Protein AF-A0A1V6CQ15-F1 (afdb_monomer)

pLDDT: mean 80.34, std 15.6, range [32.44, 96.44]

Radius of gyration: 21.52 Å; Cα contacts (8 Å, |Δi|>4): 56; chains: 1; bounding box: 37×54×47 Å

Secondary structure (DSSP, 8-state):
-HHHHHHHHHHHHHTS-TT----SSHHHHHHHHHHHHHHHHHHHHHHHHSTT--HHHHHHHHHHHHHHHHHHHHHHHHHHHHHHHHHHHHT--HHHHHHHHHHH-HHHHHHH-GGGTTT-S--

Solvent-accessible surface area (backbone atoms only — not comparable to full-atom values): 7143 Å² total; per-residue (Å²): 115,70,67,61,54,53,51,49,55,50,47,36,41,72,75,58,44,49,87,66,76,81,61,89,46,68,69,55,46,52,49,52,49,51,49,35,54,51,53,49,52,50,45,55,53,49,41,71,73,43,77,93,60,48,68,67,55,55,47,49,56,52,46,54,54,50,51,53,51,54,52,51,54,50,54,50,51,54,52,54,51,52,46,42,54,51,16,61,76,69,75,44,61,44,67,61,51,49,52,46,46,55,73,70,30,72,70,47,42,69,76,60,49,62,81,69,65,74,76,71,77,82,130

Mean predicted aligned error: 11.74 Å

Foldseek 3Di:
DVVVVVVLVVCLCPQVVQPVDPDPDPVVNVVSNVVSVVLLVVLVVVCVVDDPDDSNRSSVVVVVVVVVVVVVVVVVVVVLVVLVVVCVVVVHDSVVSVCCQCPVDPPSVVVPVCVVVVPPPDD

Sequence (123 aa):
MRWSIEVFFKEAKSLLGLGKSQARDFASQIASISITVLQYNVLGTVKRFKSYETIGGLFHEATDGAVQLSVTDRIWGILQELVMIIAEAFQIDDERVMDTLINRSETFKHFINLDKLELKQAA

Structure (mmCIF, N/CA/C/O backbone):
data_AF-A0A1V6CQ15-F1
#
_entry.id   AF-A0A1V6CQ15-F1
#
loop_
_atom_site.group_PDB
_atom_site.id
_atom_site.type_symbol
_atom_site.label_atom_id
_atom_site.label_alt_id
_atom_site.label_comp_id
_atom_site.label_asym_id
_atom_site.label_entity_id
_atom_site.label_seq_id
_atom_site.pdbx_PDB_ins_code
_atom_site.Cartn_x
_atom_site.Cartn_y
_atom_site.Cartn_z
_atom_site.occupancy
_atom_site.B_iso_or_equiv
_atom_site.auth_seq_id
_atom_site.auth_comp_id
_atom_site.auth_asym_id
_atom_site.auth_atom_id
_atom_site.pdbx_PDB_model_num
ATOM 1 N N . MET A 1 1 ? -1.326 21.138 -20.176 1.00 72.31 1 MET A N 1
ATOM 2 C CA . MET A 1 1 ? -0.952 19.706 -20.267 1.00 72.31 1 MET A CA 1
ATOM 3 C C . MET A 1 1 ? 0.391 19.387 -19.596 1.00 72.31 1 MET A C 1
ATOM 5 O O . MET A 1 1 ? 0.421 18.459 -18.805 1.00 72.31 1 MET A O 1
ATOM 9 N N . ARG A 1 2 ? 1.479 20.152 -19.821 1.00 94.00 2 ARG A N 1
ATOM 10 C CA . ARG A 1 2 ? 2.811 19.913 -19.205 1.00 94.00 2 ARG A CA 1
ATOM 11 C C . ARG A 1 2 ? 2.793 19.799 -17.671 1.00 94.00 2 ARG A C 1
ATOM 13 O O . ARG A 1 2 ? 3.302 18.833 -17.121 1.00 94.00 2 ARG A O 1
ATOM 20 N N . TRP A 1 3 ? 2.154 20.760 -17.003 1.00 95.56 3 TRP A N 1
ATOM 21 C CA . TRP A 1 3 ? 2.085 20.818 -15.539 1.00 95.56 3 TRP A CA 1
ATOM 22 C C . TRP A 1 3 ? 1.425 19.580 -14.921 1.00 95.56 3 TRP A C 1
ATOM 24 O O . TRP A 1 3 ? 1.918 19.035 -13.943 1.00 95.56 3 TRP A O 1
ATOM 34 N N . SER A 1 4 ? 0.346 19.082 -15.528 1.00 89.69 4 SER A N 1
ATOM 35 C CA . SER A 1 4 ? -0.358 17.887 -15.051 1.00 89.69 4 SER A CA 1
ATOM 36 C C . SER A 1 4 ? 0.535 16.643 -15.072 1.00 89.69 4 SER A C 1
ATOM 38 O O . SER A 1 4 ? 0.478 15.838 -14.149 1.00 89.69 4 SER A O 1
ATOM 40 N N . ILE A 1 5 ? 1.393 16.513 -16.089 1.00 92.88 5 ILE A N 1
ATOM 41 C CA . ILE A 1 5 ? 2.356 15.409 -16.198 1.00 92.88 5 ILE A CA 1
ATOM 42 C C . ILE A 1 5 ? 3.439 15.529 -15.116 1.00 92.88 5 ILE A C 1
ATOM 44 O O . ILE A 1 5 ? 3.805 14.532 -14.498 1.00 92.88 5 ILE A O 1
ATOM 48 N N . GLU A 1 6 ? 3.930 16.740 -14.839 1.00 95.88 6 GLU A N 1
ATOM 49 C CA . GLU A 1 6 ? 4.896 16.969 -13.754 1.00 95.88 6 GLU A CA 1
ATOM 50 C C . GLU A 1 6 ? 4.306 16.655 -12.378 1.00 95.88 6 GLU A C 1
ATOM 52 O O . GLU A 1 6 ? 4.965 16.007 -11.565 1.00 95.88 6 GLU A O 1
ATOM 57 N N . VAL A 1 7 ? 3.059 17.070 -12.130 1.00 93.00 7 VAL A N 1
ATOM 58 C CA . VAL A 1 7 ? 2.335 16.757 -10.891 1.00 93.00 7 VAL A CA 1
ATOM 59 C C . VAL A 1 7 ? 2.180 15.246 -10.738 1.00 93.00 7 VAL A C 1
ATOM 61 O O . VAL A 1 7 ? 2.555 14.715 -9.695 1.00 93.00 7 VAL A O 1
ATOM 64 N N . PHE A 1 8 ? 1.745 14.549 -11.793 1.00 93.75 8 PHE A N 1
ATOM 65 C CA . PHE A 1 8 ? 1.664 13.088 -11.806 1.00 93.75 8 PHE A CA 1
ATOM 66 C C . PHE A 1 8 ? 3.002 12.441 -11.430 1.00 93.75 8 PHE A C 1
ATOM 68 O O . PHE A 1 8 ? 3.058 11.647 -10.495 1.00 93.75 8 PHE A O 1
ATOM 75 N N . PHE A 1 9 ? 4.102 12.795 -12.106 1.00 95.44 9 PHE A N 1
ATOM 76 C CA . PHE A 1 9 ? 5.401 12.179 -11.822 1.00 95.44 9 PHE A CA 1
ATOM 77 C C . PHE A 1 9 ? 5.925 12.516 -10.424 1.00 95.44 9 PHE A C 1
ATOM 79 O O . PHE A 1 9 ? 6.575 11.672 -9.803 1.00 95.44 9 PHE A O 1
ATOM 86 N N . LYS A 1 10 ? 5.653 13.721 -9.914 1.00 95.56 10 LYS A N 1
ATOM 87 C CA . LYS A 1 10 ? 6.007 14.108 -8.544 1.00 95.56 10 LYS A CA 1
ATOM 88 C C . LYS A 1 10 ? 5.263 13.240 -7.527 1.00 95.56 10 LYS A C 1
ATOM 90 O O . LYS A 1 10 ? 5.889 12.666 -6.639 1.00 95.56 10 LYS A O 1
ATOM 95 N N . GLU A 1 11 ? 3.949 13.119 -7.676 1.00 94.88 11 GLU A N 1
ATOM 96 C CA . GLU A 1 11 ? 3.093 12.349 -6.771 1.00 94.88 11 GLU A CA 1
ATOM 97 C C . GLU A 1 11 ? 3.376 10.845 -6.866 1.00 94.88 11 GLU A C 1
ATOM 99 O O . GLU A 1 11 ? 3.560 10.193 -5.841 1.00 94.88 11 GLU A O 1
ATOM 104 N N . ALA A 1 12 ? 3.521 10.296 -8.074 1.00 94.62 12 ALA A N 1
ATOM 105 C CA . ALA A 1 12 ? 3.807 8.880 -8.287 1.00 94.62 12 ALA A CA 1
ATOM 106 C C . ALA A 1 12 ? 5.159 8.449 -7.689 1.00 94.62 12 ALA A C 1
ATOM 108 O O . ALA A 1 12 ? 5.260 7.373 -7.103 1.00 94.62 12 ALA A O 1
ATOM 109 N N . LYS A 1 13 ? 6.205 9.283 -7.782 1.00 95.38 13 LYS A N 1
ATOM 110 C CA . LYS A 1 13 ? 7.513 8.992 -7.160 1.00 95.38 13 LYS A CA 1
ATOM 111 C C . LYS A 1 13 ? 7.482 9.140 -5.639 1.00 95.38 13 LYS A C 1
ATOM 113 O O . LYS A 1 13 ? 8.075 8.325 -4.929 1.00 95.38 13 LYS A O 1
ATOM 118 N N . SER A 1 14 ? 6.822 10.190 -5.145 1.00 93.50 14 SER A N 1
ATOM 119 C CA . SER A 1 14 ? 6.799 10.520 -3.718 1.00 93.50 14 SER A CA 1
ATOM 120 C C . SER A 1 14 ? 5.906 9.576 -2.915 1.00 93.50 14 SER A C 1
ATOM 122 O O . SER A 1 14 ? 6.334 9.096 -1.870 1.00 93.50 14 SER A O 1
ATOM 124 N N . LEU A 1 15 ? 4.690 9.314 -3.400 1.00 93.25 15 LEU A N 1
ATOM 125 C CA . LEU A 1 15 ? 3.649 8.565 -2.689 1.00 93.25 15 LEU A CA 1
ATOM 126 C C . LEU A 1 15 ? 3.648 7.082 -3.084 1.00 93.25 15 LEU A C 1
ATOM 128 O O . LEU A 1 15 ? 3.723 6.213 -2.226 1.00 93.25 15 LEU A O 1
ATOM 132 N N . LEU A 1 16 ? 3.631 6.791 -4.388 1.00 92.31 16 LEU A N 1
ATOM 133 C CA . LEU A 1 16 ? 3.404 5.438 -4.923 1.00 92.31 16 LEU A CA 1
ATOM 134 C C . LEU A 1 16 ? 4.693 4.671 -5.268 1.00 92.31 16 LEU A C 1
ATOM 136 O O . LEU A 1 16 ? 4.644 3.579 -5.831 1.00 92.31 16 LEU A O 1
ATOM 140 N N . GLY A 1 17 ? 5.860 5.243 -4.963 1.00 91.62 17 GLY A N 1
ATOM 141 C CA . GLY A 1 17 ? 7.151 4.573 -5.120 1.00 91.62 17 GLY A CA 1
ATOM 142 C C . GLY A 1 17 ? 7.590 4.306 -6.564 1.00 91.62 17 GLY A C 1
ATOM 143 O O . GLY A 1 17 ? 8.400 3.405 -6.786 1.00 91.62 17 GLY A O 1
ATOM 144 N N . LEU A 1 18 ? 7.115 5.089 -7.542 1.00 95.19 18 LEU A N 1
ATOM 145 C CA . LEU A 1 18 ? 7.528 4.950 -8.942 1.00 95.19 18 LEU A CA 1
ATOM 146 C C . LEU A 1 18 ? 9.060 4.986 -9.077 1.00 95.19 18 LEU A C 1
ATOM 148 O O . LEU A 1 18 ? 9.705 5.961 -8.686 1.00 95.19 18 LEU A O 1
ATOM 152 N N . GLY A 1 19 ? 9.633 3.934 -9.667 1.00 91.88 19 GLY A N 1
ATOM 153 C CA . GLY A 1 19 ? 11.078 3.814 -9.889 1.00 91.88 19 GLY A CA 1
ATOM 154 C C . GLY A 1 19 ? 11.894 3.417 -8.654 1.00 91.88 19 GLY A C 1
ATOM 155 O O . GLY A 1 19 ? 13.118 3.442 -8.720 1.00 91.88 19 GLY A O 1
ATOM 156 N N . LYS A 1 20 ? 11.253 3.046 -7.535 1.00 92.50 20 LYS A N 1
ATOM 157 C CA . LYS A 1 20 ? 11.951 2.528 -6.343 1.00 92.50 20 LYS A CA 1
ATOM 158 C C . LYS A 1 20 ? 12.199 1.016 -6.384 1.00 92.50 20 LYS A C 1
ATOM 160 O O . LYS A 1 20 ? 12.988 0.522 -5.580 1.00 92.50 20 LYS A O 1
ATOM 165 N N . SER A 1 21 ? 11.557 0.287 -7.301 1.00 91.31 21 SER A N 1
ATOM 166 C CA . SER A 1 21 ? 11.756 -1.159 -7.456 1.00 91.31 21 SER A CA 1
ATOM 167 C C . SER A 1 21 ? 13.219 -1.488 -7.760 1.00 91.31 21 SER A C 1
ATOM 169 O O . SER A 1 21 ? 13.808 -0.927 -8.680 1.00 91.31 21 SER A O 1
ATOM 171 N N . GLN A 1 22 ? 13.789 -2.412 -6.984 1.00 92.62 22 GLN A N 1
ATOM 172 C CA . GLN A 1 22 ? 15.150 -2.936 -7.163 1.00 92.62 22 GLN A CA 1
ATOM 173 C C . GLN A 1 22 ? 15.149 -4.296 -7.879 1.00 92.62 22 GLN A C 1
ATOM 175 O O . GLN A 1 22 ? 16.114 -5.057 -7.797 1.00 92.62 22 GLN A O 1
ATOM 180 N N . ALA A 1 23 ? 14.045 -4.638 -8.550 1.00 91.31 23 ALA A N 1
ATOM 181 C CA . ALA A 1 23 ? 13.936 -5.894 -9.271 1.00 91.31 23 ALA A CA 1
ATOM 182 C C . ALA A 1 23 ? 14.939 -5.952 -10.431 1.00 91.31 23 ALA A C 1
ATOM 184 O O . ALA A 1 23 ? 15.085 -5.007 -11.210 1.00 91.31 23 ALA A O 1
ATOM 185 N N . ARG A 1 24 ? 15.618 -7.094 -10.558 1.00 90.94 24 ARG A N 1
ATOM 186 C CA . ARG A 1 24 ? 16.623 -7.333 -11.606 1.00 90.94 24 ARG A CA 1
ATOM 187 C C . ARG A 1 24 ? 15.992 -7.785 -12.924 1.00 90.94 24 ARG A C 1
ATOM 189 O O . ARG A 1 24 ? 16.609 -7.626 -13.972 1.00 90.94 24 ARG A O 1
ATOM 196 N N . ASP A 1 25 ? 14.758 -8.283 -12.867 1.00 95.06 25 ASP A N 1
ATOM 197 C CA . ASP A 1 25 ? 14.012 -8.755 -14.028 1.00 95.06 25 ASP A CA 1
ATOM 198 C C . ASP A 1 25 ? 13.204 -7.633 -14.672 1.00 95.06 25 ASP A C 1
ATOM 200 O O . ASP A 1 25 ? 12.447 -6.915 -14.011 1.00 95.06 25 ASP A O 1
ATOM 204 N N . PHE A 1 26 ? 13.301 -7.533 -15.995 1.00 93.75 26 PHE A N 1
ATOM 205 C CA . PHE A 1 26 ? 12.605 -6.503 -16.761 1.00 93.75 26 PHE A CA 1
ATOM 206 C C . PHE A 1 26 ? 11.079 -6.600 -16.626 1.00 93.75 26 PHE A C 1
ATOM 208 O O . PHE A 1 26 ? 10.406 -5.588 -16.442 1.00 93.75 26 PHE A O 1
ATOM 215 N N . ALA A 1 27 ? 10.531 -7.819 -16.626 1.00 95.75 27 ALA A N 1
ATOM 216 C CA . ALA A 1 27 ? 9.098 -8.043 -16.436 1.00 95.75 27 ALA A CA 1
ATOM 217 C C . ALA A 1 27 ? 8.605 -7.524 -15.073 1.00 95.75 27 ALA A C 1
ATOM 219 O O . ALA A 1 27 ? 7.539 -6.918 -14.990 1.00 95.75 27 ALA A O 1
ATOM 220 N N . SER A 1 28 ? 9.406 -7.698 -14.019 1.00 92.88 28 SER A N 1
ATOM 221 C CA . SER A 1 28 ? 9.082 -7.208 -12.676 1.00 92.88 28 SER A CA 1
ATOM 222 C C . SER A 1 28 ? 9.151 -5.678 -12.594 1.00 92.88 28 SER A C 1
ATOM 224 O O . SER A 1 28 ? 8.300 -5.046 -11.966 1.00 92.88 28 SER A O 1
ATOM 226 N N . GLN A 1 29 ? 10.096 -5.048 -13.302 1.00 94.19 29 GLN A N 1
ATOM 227 C CA . GLN A 1 29 ? 10.138 -3.587 -13.413 1.00 94.19 29 GLN A CA 1
ATOM 228 C C . GLN A 1 29 ? 8.927 -3.028 -14.172 1.00 94.19 29 GLN A C 1
ATOM 230 O O . GLN A 1 29 ? 8.326 -2.056 -13.712 1.00 94.19 29 GLN A O 1
ATOM 235 N N . ILE A 1 30 ? 8.528 -3.658 -15.285 1.00 95.25 30 ILE A N 1
ATOM 236 C CA . ILE A 1 30 ? 7.305 -3.283 -16.012 1.00 95.25 30 ILE A CA 1
ATOM 237 C C . ILE A 1 30 ? 6.095 -3.414 -15.092 1.00 95.25 30 ILE A C 1
ATOM 239 O O . ILE A 1 30 ? 5.337 -2.457 -14.957 1.00 95.25 30 ILE A O 1
ATOM 243 N N . ALA A 1 31 ? 5.942 -4.556 -14.420 1.00 95.19 31 ALA A N 1
ATOM 244 C CA . ALA A 1 31 ? 4.830 -4.791 -13.508 1.00 95.19 31 ALA A CA 1
ATOM 245 C C . ALA A 1 31 ? 4.780 -3.733 -12.397 1.00 95.19 31 ALA A C 1
ATOM 247 O O . ALA A 1 3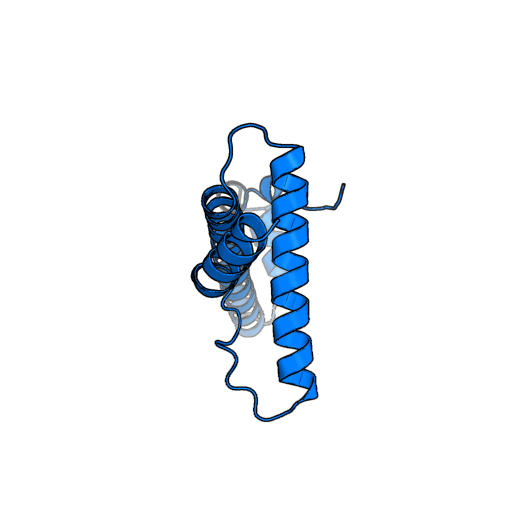1 ? 3.722 -3.164 -12.142 1.00 95.19 31 ALA A O 1
ATOM 248 N N . SER A 1 32 ? 5.924 -3.406 -11.788 1.00 95.00 32 SER A N 1
ATOM 249 C CA . SER A 1 32 ? 6.010 -2.366 -10.759 1.00 95.00 32 SER A CA 1
ATOM 250 C C . SER A 1 32 ? 5.547 -1.002 -11.275 1.00 95.00 32 SER A C 1
ATOM 252 O O . SER A 1 32 ? 4.739 -0.351 -10.615 1.00 95.00 32 SER A O 1
ATOM 254 N N . ILE A 1 33 ? 6.002 -0.582 -12.459 1.00 95.75 33 ILE A N 1
ATOM 255 C CA . ILE A 1 33 ? 5.576 0.685 -13.066 1.00 95.75 33 ILE A CA 1
ATOM 256 C C . ILE A 1 33 ? 4.074 0.649 -13.373 1.00 95.75 33 ILE A C 1
ATOM 258 O O . ILE A 1 33 ? 3.358 1.585 -13.018 1.00 95.75 33 ILE A O 1
ATOM 262 N N . SER A 1 34 ? 3.582 -0.427 -13.990 1.00 96.44 34 SER A N 1
ATOM 263 C CA . SER A 1 34 ? 2.164 -0.599 -14.320 1.00 96.44 34 SER A CA 1
ATOM 264 C C . SER A 1 34 ? 1.274 -0.527 -13.080 1.00 96.44 34 SER A C 1
ATOM 266 O O . SER A 1 34 ? 0.262 0.170 -13.107 1.00 96.44 34 SER A O 1
ATOM 268 N N . ILE A 1 35 ? 1.668 -1.177 -11.981 1.00 95.38 35 ILE A N 1
ATOM 269 C CA . ILE A 1 35 ? 0.945 -1.127 -10.705 1.00 95.38 35 ILE A CA 1
ATOM 270 C C . ILE A 1 35 ? 0.887 0.306 -10.177 1.00 95.38 35 ILE A C 1
ATOM 272 O O . ILE A 1 35 ? -0.196 0.778 -9.838 1.00 95.38 35 ILE A O 1
ATOM 276 N N . THR A 1 36 ? 2.009 1.032 -10.165 1.00 95.12 36 THR A N 1
ATOM 277 C CA . THR A 1 36 ? 2.024 2.430 -9.714 1.00 95.12 36 THR A CA 1
ATOM 278 C C . THR A 1 36 ? 1.091 3.314 -10.552 1.00 95.12 36 THR A C 1
ATOM 280 O O . THR A 1 36 ? 0.363 4.142 -10.003 1.00 95.12 36 THR A O 1
ATOM 283 N N . VAL A 1 37 ? 1.058 3.1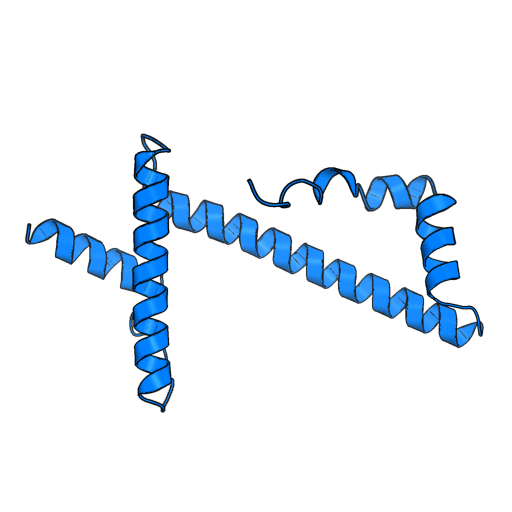34 -11.878 1.00 95.25 37 VAL A N 1
ATOM 284 C CA . VAL A 1 37 ? 0.146 3.899 -12.749 1.00 95.25 37 VAL A CA 1
ATOM 285 C C . VAL A 1 37 ? -1.318 3.536 -12.482 1.00 95.25 37 VAL A C 1
ATOM 287 O O . VAL A 1 37 ? -2.163 4.428 -12.394 1.00 95.25 37 VAL A O 1
ATOM 290 N N . LEU A 1 38 ? -1.632 2.250 -12.304 1.00 95.88 38 LEU A N 1
ATOM 291 C CA . LEU A 1 38 ? -2.984 1.796 -11.966 1.00 95.88 38 LEU A CA 1
ATOM 292 C C . LEU A 1 38 ? -3.457 2.372 -10.626 1.00 95.88 38 LEU A C 1
ATOM 294 O O . LEU A 1 38 ? -4.562 2.904 -10.552 1.00 95.88 38 LEU A O 1
ATOM 298 N N . GLN A 1 39 ? -2.610 2.338 -9.595 1.00 93.25 39 GLN A N 1
ATOM 299 C CA . GLN A 1 39 ? -2.903 2.937 -8.290 1.00 93.25 39 GLN A CA 1
ATOM 300 C C . GLN A 1 39 ? -3.218 4.432 -8.415 1.00 93.25 39 GLN A C 1
ATOM 302 O O . GLN A 1 39 ? -4.196 4.909 -7.840 1.00 93.25 39 GLN A O 1
ATOM 307 N N . TYR A 1 40 ? -2.444 5.170 -9.218 1.00 94.69 40 TYR A N 1
ATOM 308 C CA . TYR A 1 40 ? -2.705 6.588 -9.459 1.00 94.69 40 TYR A CA 1
ATOM 309 C C . TYR A 1 40 ? -4.050 6.822 -10.162 1.00 94.69 40 TYR A C 1
ATOM 311 O O . TYR A 1 40 ? -4.795 7.726 -9.784 1.00 94.69 40 TYR A O 1
ATOM 319 N N . ASN A 1 41 ? -4.403 5.990 -11.147 1.00 93.88 41 ASN A N 1
ATOM 320 C CA . ASN A 1 41 ? -5.691 6.081 -11.841 1.00 93.88 41 ASN A CA 1
ATOM 321 C C . ASN A 1 41 ? -6.876 5.803 -10.908 1.00 93.88 41 ASN A C 1
ATOM 323 O O . ASN A 1 41 ? -7.895 6.493 -10.988 1.00 93.88 41 ASN A O 1
ATOM 327 N N . VAL A 1 42 ? -6.743 4.833 -9.999 1.00 92.75 42 VAL A N 1
ATOM 328 C CA . VAL A 1 42 ? -7.756 4.553 -8.972 1.00 92.75 42 VAL A CA 1
ATOM 329 C C . VAL A 1 42 ? -7.919 5.760 -8.048 1.00 92.75 42 VAL A C 1
ATOM 331 O O . VAL A 1 42 ? -9.036 6.243 -7.881 1.00 92.75 42 VAL A O 1
ATOM 334 N N . LEU A 1 43 ? -6.822 6.320 -7.526 1.00 92.12 43 LEU A N 1
AT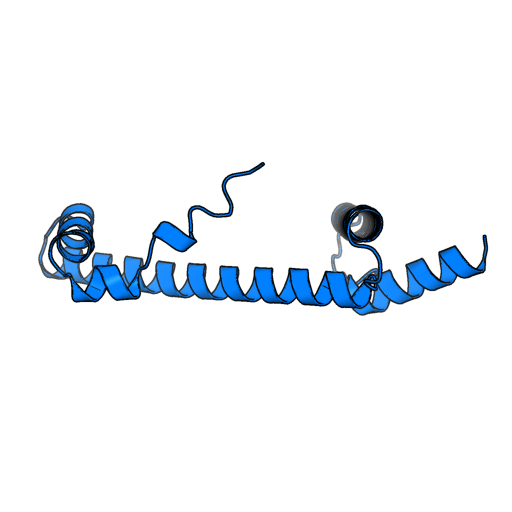OM 335 C CA . LEU A 1 43 ? -6.867 7.523 -6.683 1.00 92.12 43 LEU A CA 1
ATOM 336 C C . LEU A 1 43 ? -7.481 8.722 -7.420 1.00 92.12 43 LEU A C 1
ATOM 338 O O . LEU A 1 43 ? -8.310 9.435 -6.859 1.00 92.12 43 LEU A O 1
ATOM 342 N N . GLY A 1 44 ? -7.131 8.923 -8.693 1.00 91.12 44 GLY A N 1
ATOM 343 C CA . GLY A 1 44 ? -7.724 9.958 -9.542 1.00 91.12 44 GLY A CA 1
ATOM 344 C C . GLY A 1 44 ? -9.226 9.759 -9.764 1.00 91.12 44 GLY A C 1
ATOM 345 O O . GLY A 1 44 ? -9.986 10.728 -9.767 1.00 91.12 44 GLY A O 1
ATOM 346 N N . THR A 1 45 ? -9.666 8.507 -9.882 1.00 90.31 45 THR A N 1
ATOM 347 C CA . THR A 1 45 ? -11.086 8.150 -9.990 1.00 90.31 45 THR A CA 1
ATOM 348 C C . THR A 1 45 ? -11.819 8.444 -8.686 1.00 90.31 45 THR A C 1
ATOM 350 O O . THR A 1 45 ? -12.844 9.118 -8.708 1.00 90.31 45 THR A O 1
ATOM 353 N N . VAL A 1 46 ? -11.272 8.034 -7.539 1.00 89.50 46 VAL A N 1
ATOM 354 C CA . VAL A 1 46 ? -11.855 8.321 -6.218 1.00 89.50 46 VAL A CA 1
ATOM 355 C C . VAL A 1 46 ? -11.926 9.824 -5.966 1.00 89.50 46 VAL A C 1
ATOM 357 O O . VAL A 1 46 ? -12.960 10.314 -5.524 1.00 89.50 46 VAL A O 1
ATOM 360 N N . LYS A 1 47 ? -10.888 10.580 -6.335 1.00 88.88 47 LYS A N 1
ATOM 361 C CA . LYS A 1 47 ? -10.876 12.048 -6.256 1.00 88.88 47 LYS A CA 1
ATOM 362 C C . LYS A 1 47 ? -12.008 12.697 -7.053 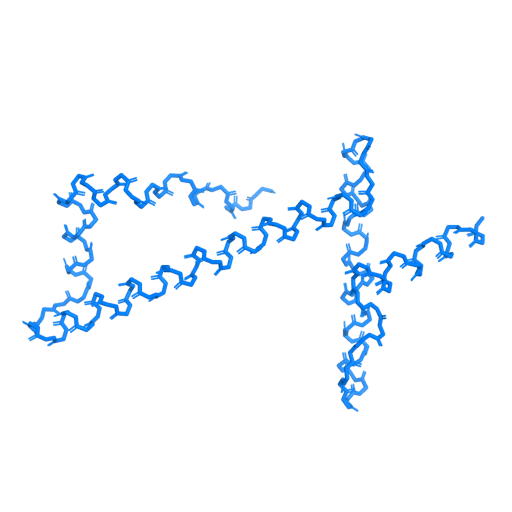1.00 88.88 47 LYS A C 1
ATOM 364 O O . LYS A 1 47 ? -12.506 13.750 -6.672 1.00 88.88 47 LYS A O 1
ATOM 369 N N . ARG A 1 48 ? -12.435 12.087 -8.163 1.00 86.69 48 ARG A N 1
ATOM 370 C CA . ARG A 1 48 ? -13.581 12.582 -8.939 1.00 86.69 48 ARG A CA 1
ATOM 371 C C . ARG A 1 48 ? -14.893 12.469 -8.159 1.00 86.69 48 ARG A C 1
ATOM 373 O O . ARG A 1 48 ? -15.767 13.309 -8.342 1.00 86.69 48 ARG A O 1
ATOM 380 N N . PHE A 1 49 ? -15.027 11.448 -7.314 1.00 84.81 49 PHE A N 1
ATOM 381 C CA . PHE A 1 49 ? -16.223 11.211 -6.501 1.00 84.81 49 PHE A CA 1
ATOM 382 C C . PHE A 1 49 ? -16.161 11.914 -5.136 1.00 84.81 49 PHE A C 1
ATOM 384 O O . PHE A 1 49 ? -17.166 12.454 -4.682 1.00 84.81 49 PHE A O 1
ATOM 391 N N . LYS A 1 50 ? -14.984 11.971 -4.504 1.00 77.69 50 LYS A N 1
ATOM 392 C CA . LYS A 1 50 ? -14.728 12.718 -3.267 1.00 77.69 50 LYS A CA 1
ATOM 393 C C . LYS A 1 50 ? -14.231 14.128 -3.603 1.00 77.69 50 LYS A C 1
ATOM 395 O O . LYS A 1 50 ? -13.035 14.362 -3.770 1.00 77.69 50 LYS A O 1
ATOM 400 N N . SER A 1 51 ? -15.161 15.075 -3.727 1.00 63.56 51 SER A N 1
ATOM 401 C CA . SER A 1 51 ? -14.813 16.484 -3.953 1.00 63.56 51 SER A CA 1
ATOM 402 C C . SER A 1 51 ? -14.033 17.051 -2.755 1.00 63.56 51 SER A C 1
ATOM 404 O O . SER A 1 51 ? -14.357 16.738 -1.616 1.00 63.56 51 SER A O 1
ATOM 406 N N . TYR A 1 52 ? -13.039 17.905 -3.031 1.00 66.50 52 TYR A N 1
ATOM 407 C CA . TYR A 1 52 ? -12.141 18.597 -2.079 1.00 66.50 52 TYR A CA 1
ATOM 408 C C . TYR A 1 52 ? -10.956 17.815 -1.488 1.00 66.50 52 TYR A C 1
ATOM 410 O O . TYR A 1 52 ? -10.136 18.423 -0.804 1.00 66.50 52 TYR A O 1
ATOM 418 N N . GLU A 1 53 ? -10.767 16.540 -1.832 1.00 79.44 53 GLU A N 1
ATOM 419 C CA . GLU A 1 53 ? -9.598 15.777 -1.375 1.00 79.44 53 GLU A CA 1
ATOM 420 C C . GLU A 1 53 ? -8.391 15.848 -2.329 1.00 79.44 53 GLU A C 1
ATOM 422 O O . GLU A 1 53 ? -8.507 15.971 -3.557 1.00 79.44 53 GLU A O 1
ATOM 427 N N . THR A 1 54 ? -7.187 15.758 -1.756 1.00 89.50 54 THR A N 1
ATOM 428 C CA . THR A 1 54 ? -5.934 15.685 -2.529 1.00 89.50 54 THR A CA 1
ATOM 429 C C . THR A 1 54 ? -5.562 14.231 -2.815 1.00 89.50 54 THR A C 1
ATOM 431 O O . THR A 1 54 ? -5.918 13.335 -2.057 1.00 89.50 54 THR A O 1
ATOM 434 N N . ILE A 1 55 ? -4.794 13.969 -3.883 1.00 89.06 55 ILE A N 1
ATOM 435 C CA . ILE A 1 55 ? -4.293 12.607 -4.162 1.00 89.06 55 ILE A CA 1
ATOM 436 C C . ILE A 1 55 ? -3.456 12.086 -2.985 1.00 89.06 55 ILE A C 1
ATOM 438 O O . ILE A 1 55 ? -3.561 10.918 -2.626 1.00 89.06 55 ILE A O 1
ATOM 442 N N . GLY A 1 56 ? -2.672 12.962 -2.349 1.00 88.50 56 GLY A N 1
ATOM 443 C CA . GLY A 1 56 ? -1.918 12.634 -1.139 1.00 88.50 56 GLY A CA 1
ATOM 444 C C . GLY A 1 56 ? -2.804 12.277 0.054 1.00 88.50 56 GLY A C 1
ATOM 445 O O . GLY A 1 56 ? -2.515 11.291 0.726 1.00 88.50 56 GLY A O 1
ATOM 446 N N . GLY A 1 57 ? -3.881 13.032 0.291 1.00 88.38 57 GLY A N 1
ATOM 447 C CA . GLY A 1 57 ? -4.852 12.756 1.356 1.00 88.38 57 GLY A CA 1
ATOM 448 C C . GLY A 1 57 ? -5.544 11.409 1.164 1.00 88.38 57 GLY A C 1
ATOM 449 O O . GLY A 1 57 ? -5.499 10.565 2.054 1.00 88.38 57 GLY A O 1
ATOM 450 N N . LEU A 1 58 ? -6.049 11.150 -0.047 1.00 89.75 58 LEU A N 1
ATOM 451 C CA . LEU A 1 58 ? -6.653 9.862 -0.410 1.00 89.75 58 LEU A CA 1
ATOM 452 C C . LEU A 1 58 ? -5.668 8.696 -0.276 1.00 89.75 58 LEU A C 1
ATOM 454 O O . LEU A 1 58 ? -6.048 7.608 0.145 1.00 89.75 58 LEU A O 1
ATOM 458 N N . PHE A 1 59 ? -4.398 8.913 -0.627 1.00 89.38 59 PHE A N 1
ATOM 459 C CA . PHE A 1 59 ? -3.355 7.908 -0.453 1.00 89.38 59 PHE A CA 1
ATOM 460 C C . PHE A 1 59 ? -3.109 7.585 1.027 1.00 89.38 59 PHE A C 1
ATOM 462 O O . PHE A 1 59 ? -2.980 6.411 1.364 1.00 89.38 59 PHE A O 1
ATOM 469 N N . HIS A 1 60 ? -3.066 8.591 1.907 1.00 87.88 60 HIS A N 1
ATOM 470 C CA . HIS A 1 60 ? -2.881 8.365 3.345 1.00 87.88 60 HIS A CA 1
ATOM 471 C C . HIS A 1 60 ? -4.095 7.666 3.956 1.00 87.88 60 HIS A C 1
ATOM 473 O O . HIS A 1 60 ? -3.915 6.656 4.620 1.00 87.88 60 HIS A O 1
ATOM 479 N N . GLU A 1 61 ? -5.317 8.105 3.640 1.00 87.12 61 GLU A N 1
ATOM 480 C CA . GLU A 1 61 ? -6.553 7.441 4.084 1.00 87.12 61 GLU A CA 1
ATOM 481 C C . GLU A 1 61 ? -6.570 5.955 3.676 1.00 87.12 61 GLU A C 1
ATOM 483 O O . GLU A 1 61 ? -6.838 5.070 4.490 1.00 87.12 61 GLU A O 1
ATOM 488 N N . ALA A 1 62 ? -6.225 5.664 2.416 1.00 84.81 62 ALA A N 1
ATOM 489 C CA . ALA A 1 62 ? -6.160 4.297 1.911 1.00 84.81 62 ALA A CA 1
ATOM 490 C C . ALA A 1 62 ? -5.039 3.475 2.570 1.00 84.81 62 ALA A C 1
ATOM 492 O O . ALA A 1 62 ? -5.236 2.294 2.860 1.00 84.81 62 ALA A O 1
ATOM 493 N N . THR A 1 63 ? -3.875 4.084 2.810 1.00 83.38 63 THR A N 1
ATOM 494 C CA . THR A 1 63 ? -2.726 3.415 3.437 1.00 83.38 63 THR A CA 1
ATOM 495 C C . THR A 1 63 ? -2.994 3.128 4.909 1.00 83.38 63 THR A C 1
ATOM 497 O O . THR A 1 63 ? -2.746 2.012 5.351 1.00 83.38 63 THR A O 1
ATOM 500 N N . ASP A 1 64 ? -3.570 4.072 5.649 1.00 79.81 64 ASP A N 1
ATOM 501 C CA . ASP A 1 64 ? -3.942 3.888 7.052 1.00 79.81 64 ASP A CA 1
ATOM 502 C C . ASP A 1 64 ? -4.978 2.769 7.198 1.00 79.81 64 ASP A C 1
ATOM 504 O O . ASP A 1 64 ? -4.824 1.883 8.040 1.00 79.81 64 ASP A O 1
ATOM 508 N N . GLY A 1 65 ? -5.987 2.736 6.319 1.00 72.06 65 GLY A N 1
ATOM 509 C CA . GLY A 1 65 ? -6.954 1.639 6.276 1.00 72.06 65 GLY A CA 1
ATOM 510 C C . GLY A 1 65 ? -6.323 0.284 5.928 1.00 72.06 65 GLY A C 1
ATOM 511 O O . GLY A 1 65 ? -6.720 -0.743 6.480 1.00 72.06 65 GLY A O 1
ATOM 512 N N . ALA A 1 66 ? -5.329 0.255 5.035 1.00 70.69 66 ALA A N 1
ATOM 513 C CA . ALA A 1 66 ? -4.600 -0.968 4.692 1.00 70.69 66 ALA A CA 1
ATOM 514 C C . ALA A 1 66 ? -3.697 -1.451 5.840 1.00 70.69 66 ALA A C 1
ATOM 516 O O . ALA A 1 66 ? -3.649 -2.647 6.123 1.00 70.69 66 ALA A O 1
ATOM 517 N N . VAL A 1 67 ? -3.019 -0.530 6.533 1.00 69.50 67 VAL A N 1
ATOM 518 C CA . VAL A 1 67 ? -2.187 -0.839 7.702 1.00 69.50 67 VAL A CA 1
ATOM 519 C C . VAL A 1 67 ? -3.047 -1.405 8.828 1.00 69.50 67 VAL A C 1
ATOM 521 O O . VAL A 1 67 ? -2.695 -2.452 9.369 1.00 69.50 67 VAL A O 1
ATOM 524 N N . GLN A 1 68 ? -4.189 -0.782 9.136 1.00 62.78 68 GLN A N 1
ATOM 525 C CA . GLN A 1 68 ? -5.124 -1.290 10.145 1.00 62.78 68 GLN A CA 1
ATOM 526 C C . GLN A 1 68 ? -5.551 -2.730 9.844 1.00 62.78 68 GLN A C 1
ATOM 528 O O . GLN A 1 68 ? -5.415 -3.588 10.712 1.00 62.78 68 GLN A O 1
ATOM 533 N N . LEU A 1 69 ? -5.966 -3.012 8.604 1.00 65.81 69 LEU A N 1
ATOM 534 C CA . LEU A 1 69 ? -6.363 -4.362 8.198 1.00 65.81 69 LEU A CA 1
ATOM 535 C C . LEU A 1 69 ? -5.207 -5.364 8.344 1.00 65.81 69 LEU A C 1
ATOM 537 O O . LEU A 1 69 ? -5.393 -6.425 8.925 1.00 65.81 69 LEU A O 1
ATOM 541 N N . SER A 1 70 ? -3.992 -4.998 7.920 1.00 71.50 70 SER A N 1
ATOM 542 C CA . SER A 1 70 ? -2.821 -5.884 8.020 1.00 71.50 70 SER A CA 1
ATOM 543 C C . SER A 1 70 ? -2.439 -6.233 9.464 1.00 71.50 70 SER A C 1
ATOM 545 O O . SER A 1 70 ? -1.979 -7.341 9.743 1.00 71.50 70 SER A O 1
ATOM 547 N N . VAL A 1 71 ? -2.629 -5.296 10.398 1.00 71.75 71 VAL A N 1
ATOM 548 C C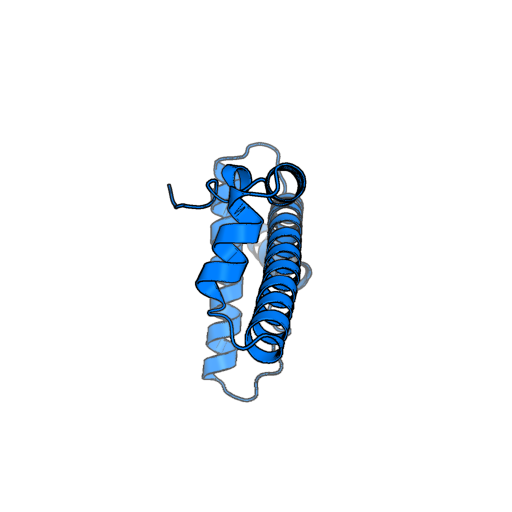A . VAL A 1 71 ? -2.376 -5.529 11.823 1.00 71.75 71 VAL A CA 1
ATOM 549 C C . VAL A 1 71 ? -3.467 -6.419 12.406 1.00 71.75 71 VAL A C 1
ATOM 551 O O . VAL A 1 71 ? -3.14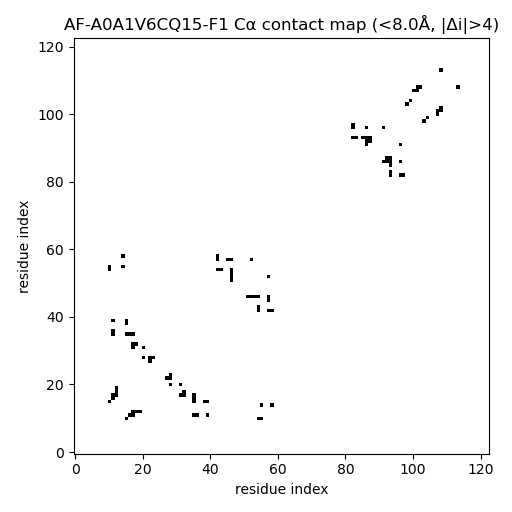6 -7.347 13.145 1.00 71.75 71 VAL A O 1
ATOM 554 N N . THR A 1 72 ? -4.729 -6.181 12.046 1.00 75.88 72 THR A N 1
ATOM 555 C CA . THR A 1 72 ? -5.855 -7.031 12.447 1.00 75.88 72 THR A CA 1
ATOM 556 C C . THR A 1 72 ? -5.672 -8.466 11.958 1.00 75.88 72 THR A C 1
ATOM 558 O O . THR A 1 72 ? -5.745 -9.381 12.775 1.00 75.88 72 THR A O 1
ATOM 561 N N . ASP A 1 73 ? -5.333 -8.665 10.682 1.00 73.56 73 ASP A N 1
ATOM 562 C CA . ASP A 1 73 ? -5.078 -9.991 10.105 1.00 73.56 73 ASP A CA 1
ATOM 563 C C . ASP A 1 73 ? -3.901 -10.690 10.799 1.00 73.56 73 ASP A C 1
ATOM 565 O O . ASP A 1 73 ? -3.947 -11.888 11.079 1.00 73.56 73 ASP A O 1
ATOM 569 N N . ARG A 1 74 ? -2.847 -9.941 11.147 1.00 74.50 74 ARG A N 1
ATOM 570 C CA . ARG A 1 74 ? -1.695 -10.489 11.873 1.00 74.50 74 ARG A CA 1
ATOM 571 C C . ARG A 1 74 ? -2.047 -10.906 13.301 1.00 74.50 74 ARG A C 1
ATOM 573 O O . ARG A 1 74 ? -1.600 -11.960 13.743 1.00 74.50 74 ARG A O 1
ATOM 580 N N . ILE A 1 75 ? -2.817 -10.095 14.028 1.00 82.44 75 ILE A N 1
ATOM 581 C CA . ILE A 1 75 ? -3.291 -10.439 15.379 1.00 82.44 75 ILE A CA 1
ATOM 582 C C . ILE A 1 75 ? -4.208 -11.662 15.311 1.00 82.44 75 ILE A C 1
ATOM 584 O O . ILE A 1 75 ? -4.075 -12.564 16.135 1.00 82.44 75 ILE A O 1
ATOM 588 N N . TRP A 1 76 ? -5.088 -11.720 14.309 1.00 82.62 76 TRP A N 1
ATOM 589 C CA . TRP A 1 76 ? -5.952 -12.869 14.073 1.00 82.62 76 TRP A CA 1
ATOM 590 C C . TRP A 1 76 ? -5.151 -14.150 13.827 1.00 82.62 76 TRP A C 1
ATOM 592 O O . TRP A 1 76 ? -5.395 -15.151 14.495 1.00 82.62 76 TRP A O 1
ATOM 602 N N . GLY A 1 77 ? -4.131 -14.101 12.964 1.00 78.31 77 GLY A N 1
ATOM 603 C CA . GLY A 1 77 ? -3.249 -15.245 12.717 1.00 78.31 77 GLY A CA 1
ATOM 604 C C . GLY A 1 77 ? -2.557 -15.756 13.987 1.00 78.31 77 GLY A C 1
ATOM 605 O O . GLY A 1 77 ? -2.527 -16.960 14.224 1.00 78.31 77 GLY A O 1
ATOM 606 N N . ILE A 1 78 ? -2.081 -14.853 14.854 1.00 83.81 78 ILE A N 1
ATOM 607 C CA . ILE A 1 78 ? -1.473 -15.223 16.147 1.00 83.81 78 ILE A CA 1
ATOM 608 C C . ILE A 1 78 ? -2.498 -15.894 17.075 1.00 83.81 78 ILE A C 1
ATOM 610 O O . ILE A 1 78 ? -2.166 -16.847 17.779 1.00 83.81 78 ILE A O 1
ATOM 614 N N . LEU A 1 79 ? -3.746 -15.412 17.096 1.00 83.62 79 LEU A N 1
ATOM 615 C CA . LEU A 1 79 ? -4.810 -16.031 17.890 1.00 83.62 79 LEU A CA 1
ATOM 616 C C . LEU A 1 79 ? -5.135 -17.443 17.397 1.00 83.62 79 LEU A C 1
ATOM 618 O O . LEU A 1 79 ? -5.289 -18.343 18.219 1.00 83.62 79 LEU A O 1
ATOM 622 N N . GLN A 1 80 ? -5.204 -17.649 16.080 1.00 82.50 80 GLN A N 1
ATOM 623 C CA . GLN A 1 80 ? -5.426 -18.975 15.500 1.00 82.50 80 GLN A CA 1
ATOM 624 C C . GLN A 1 80 ? -4.287 -19.940 15.852 1.00 82.50 80 GLN A C 1
ATOM 626 O O . GLN A 1 80 ? -4.544 -21.068 16.265 1.00 82.50 80 GLN A O 1
ATOM 631 N N . GLU A 1 81 ? -3.036 -19.483 15.767 1.00 84.50 81 GLU A N 1
ATOM 632 C CA . GLU A 1 81 ? -1.863 -20.283 16.131 1.00 84.50 81 GLU A CA 1
ATOM 633 C C . GLU A 1 81 ? -1.874 -20.666 17.621 1.00 84.50 81 GLU A C 1
ATOM 635 O O . GLU A 1 81 ? -1.630 -21.818 17.974 1.00 84.50 81 GLU A O 1
ATOM 640 N N . LEU A 1 82 ? -2.254 -19.738 18.507 1.00 84.25 82 LEU A N 1
ATOM 641 C CA . LEU A 1 82 ? -2.412 -20.025 19.935 1.00 84.25 82 LEU A CA 1
ATOM 642 C C . LEU A 1 82 ? -3.486 -21.092 20.194 1.00 84.25 82 LEU A C 1
ATOM 644 O O . LEU A 1 82 ? -3.276 -21.987 21.014 1.00 84.25 82 LEU A O 1
ATOM 648 N N . VAL A 1 83 ? -4.632 -21.001 19.512 1.00 85.38 83 VAL A N 1
ATOM 649 C CA . VAL A 1 83 ? -5.721 -21.982 19.642 1.00 85.38 83 VAL A CA 1
ATOM 650 C C . VAL A 1 83 ? -5.272 -23.357 19.163 1.00 85.38 83 VAL A C 1
ATOM 652 O O . VAL A 1 83 ? -5.533 -24.336 19.856 1.00 85.38 83 VAL A O 1
ATOM 655 N N . MET A 1 84 ? -4.534 -23.424 18.054 1.00 81.38 84 MET A N 1
ATOM 65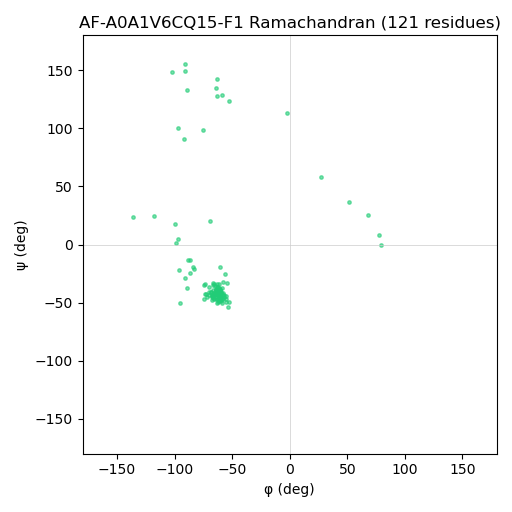6 C CA . MET A 1 84 ? -3.972 -24.669 17.530 1.00 81.38 84 MET A CA 1
ATOM 657 C C . MET A 1 84 ? -3.010 -25.324 18.531 1.00 81.38 84 MET A C 1
ATOM 659 O O . MET A 1 84 ? -3.156 -26.503 18.835 1.00 81.38 84 MET A O 1
ATOM 663 N N . ILE A 1 85 ? -2.095 -24.556 19.134 1.00 86.19 85 ILE A N 1
ATOM 664 C CA . ILE A 1 85 ? -1.161 -25.074 20.151 1.00 86.19 85 ILE A CA 1
ATOM 665 C C . ILE A 1 85 ? -1.915 -25.620 21.375 1.00 86.19 85 ILE A C 1
ATOM 667 O O . ILE A 1 85 ? -1.554 -26.662 21.922 1.00 86.19 85 ILE A O 1
ATOM 671 N N . ILE A 1 86 ? -2.968 -24.928 21.823 1.00 83.62 86 ILE A N 1
ATOM 672 C CA . ILE A 1 86 ? -3.807 -25.388 22.939 1.00 83.62 86 ILE A CA 1
ATOM 673 C C . ILE A 1 86 ? -4.542 -26.676 22.549 1.00 83.62 86 ILE A C 1
ATOM 675 O O . ILE A 1 86 ? -4.548 -27.637 23.315 1.00 83.62 86 ILE A O 1
ATOM 679 N N . ALA A 1 87 ? -5.141 -26.712 21.362 1.00 86.38 87 ALA A N 1
ATOM 680 C CA . ALA A 1 87 ? -5.854 -27.868 20.837 1.00 86.38 87 ALA A CA 1
ATOM 681 C C . ALA A 1 87 ? -4.941 -29.106 20.767 1.00 86.38 87 ALA A C 1
ATOM 683 O O . ALA A 1 87 ? -5.285 -30.153 21.319 1.00 86.38 87 ALA A O 1
ATOM 684 N N . GLU A 1 88 ? -3.726 -28.956 20.233 1.00 85.06 88 GLU A N 1
ATOM 685 C CA . GLU A 1 88 ? -2.703 -30.006 20.213 1.00 85.06 88 GLU A CA 1
ATOM 686 C C . GLU A 1 88 ? -2.303 -30.463 21.623 1.00 85.06 88 GLU A C 1
ATOM 688 O O . GLU A 1 88 ? -2.258 -31.665 21.895 1.00 85.06 88 GLU A O 1
ATOM 693 N N . ALA A 1 89 ? -2.062 -29.525 22.547 1.00 83.56 89 ALA A N 1
ATOM 694 C CA . ALA A 1 89 ? -1.656 -29.839 23.917 1.00 83.56 89 ALA A CA 1
ATOM 695 C C . ALA A 1 89 ? -2.709 -30.658 24.680 1.00 83.56 89 ALA A C 1
ATOM 697 O O . ALA A 1 89 ? -2.359 -31.503 25.506 1.00 83.56 89 ALA A O 1
ATOM 698 N N . PHE A 1 90 ? -3.993 -30.423 24.400 1.00 84.81 90 PHE A N 1
ATOM 699 C CA . PHE A 1 90 ? -5.103 -31.138 25.029 1.00 84.81 90 PHE A CA 1
ATOM 700 C C . PHE A 1 90 ? -5.672 -32.280 24.167 1.00 84.81 90 PHE A C 1
ATOM 702 O O . PHE A 1 90 ? -6.606 -32.946 24.614 1.00 84.81 90 PHE A O 1
ATOM 709 N N . GLN A 1 91 ? -5.112 -32.539 22.976 1.00 84.25 91 GLN A N 1
ATOM 710 C CA . GLN A 1 91 ? -5.647 -33.479 21.973 1.00 84.25 91 GLN A CA 1
ATOM 711 C C . GLN A 1 91 ? -7.132 -33.234 21.653 1.00 84.25 91 GLN A C 1
ATOM 713 O O . GLN A 1 91 ? -7.920 -34.166 21.475 1.00 84.25 91 GLN A O 1
ATOM 718 N N . ILE A 1 92 ? -7.525 -31.964 21.627 1.00 83.00 92 ILE A N 1
ATOM 719 C CA . ILE A 1 92 ? -8.871 -31.522 21.275 1.00 83.00 92 ILE A CA 1
ATOM 720 C C . ILE A 1 92 ? -8.821 -31.001 19.841 1.00 83.00 92 ILE A C 1
ATOM 722 O O . ILE A 1 92 ? -7.808 -30.477 19.399 1.00 83.00 92 ILE A O 1
ATOM 726 N N . ASP A 1 93 ? -9.921 -31.158 19.122 1.00 81.38 93 ASP A N 1
ATOM 727 C CA . ASP A 1 93 ? -10.121 -30.558 17.808 1.00 81.38 93 ASP A CA 1
ATOM 728 C C . ASP A 1 93 ? -10.119 -29.016 17.899 1.00 81.38 93 ASP A C 1
ATOM 730 O O . ASP A 1 93 ? -10.823 -28.435 18.734 1.00 81.38 93 ASP A O 1
ATOM 734 N N . ASP A 1 94 ? -9.298 -28.357 17.083 1.00 76.81 94 ASP A N 1
ATOM 735 C CA . ASP A 1 94 ? -9.071 -26.911 17.113 1.00 76.81 94 ASP A CA 1
ATOM 736 C C . ASP A 1 94 ? -10.316 -26.111 16.713 1.00 76.81 94 ASP A C 1
ATOM 738 O O . ASP A 1 94 ? -10.600 -25.087 17.346 1.00 76.81 94 ASP A O 1
ATOM 742 N N . GLU A 1 95 ? -11.127 -26.616 15.774 1.00 76.69 95 GLU A N 1
ATOM 743 C CA . GLU A 1 95 ? -12.423 -26.016 15.433 1.00 76.69 95 GLU A CA 1
ATOM 744 C C . GLU A 1 95 ? -13.350 -26.015 16.653 1.00 76.69 95 GLU A C 1
ATOM 746 O O . GLU A 1 95 ? -13.952 -24.991 16.982 1.00 76.69 95 GLU A O 1
ATOM 751 N N . ARG A 1 96 ? -13.398 -27.116 17.417 1.00 77.94 96 ARG A N 1
ATOM 752 C CA . ARG A 1 96 ? -14.211 -27.186 18.647 1.00 77.94 96 ARG A CA 1
ATOM 753 C C . ARG A 1 96 ? -13.728 -26.234 19.737 1.00 77.94 96 ARG A C 1
ATOM 755 O O . ARG A 1 96 ? -14.556 -25.707 20.491 1.00 77.94 96 ARG A O 1
ATOM 762 N N . VAL A 1 97 ? -12.417 -26.019 19.863 1.00 79.81 97 VAL A N 1
ATOM 763 C CA . VAL A 1 97 ? -11.862 -25.031 20.804 1.00 79.81 97 VAL A CA 1
ATOM 764 C C . VAL A 1 97 ? -12.264 -23.624 20.367 1.00 79.81 97 VAL A C 1
ATOM 766 O O . VAL A 1 97 ? -12.766 -22.857 21.193 1.00 79.81 97 VAL A O 1
ATOM 769 N N . MET A 1 98 ? -12.132 -23.309 19.077 1.00 76.44 98 MET A N 1
ATOM 770 C CA . MET A 1 98 ? -12.486 -22.001 18.531 1.00 76.44 98 MET A CA 1
ATOM 771 C C . MET A 1 98 ? -13.985 -21.706 18.659 1.00 76.44 98 MET A C 1
ATOM 773 O O . MET A 1 98 ? -14.364 -20.645 19.157 1.00 76.44 98 MET A O 1
ATOM 777 N N . ASP A 1 99 ? -14.846 -22.670 18.336 1.00 77.25 99 ASP A N 1
ATOM 778 C CA . ASP A 1 99 ? -16.297 -22.565 18.510 1.00 77.25 99 ASP A CA 1
ATOM 779 C C . ASP A 1 99 ? -16.687 -22.348 19.969 1.00 77.25 99 ASP A C 1
ATOM 781 O O . ASP A 1 99 ? -17.598 -21.575 20.278 1.00 77.25 99 ASP A O 1
ATOM 785 N N . THR A 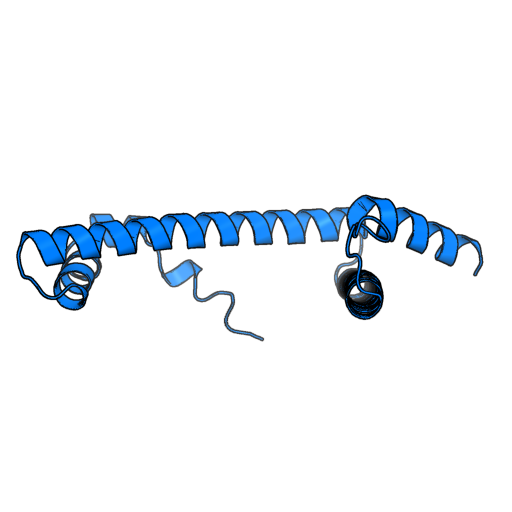1 100 ? -15.994 -23.013 20.892 1.00 78.38 100 THR A N 1
ATOM 786 C CA . THR A 1 100 ? -16.238 -22.842 22.324 1.00 78.38 100 THR A CA 1
ATOM 787 C C . THR A 1 100 ? -15.820 -21.443 22.782 1.00 78.38 100 THR A C 1
ATOM 789 O O . THR A 1 100 ? -16.557 -20.809 23.541 1.00 78.38 100 THR A O 1
ATOM 792 N N . LEU A 1 101 ? -14.685 -20.931 22.300 1.00 75.00 101 LEU A N 1
ATOM 793 C CA . LEU A 1 101 ? -14.193 -19.590 22.620 1.00 75.00 101 LEU A CA 1
ATOM 794 C C . LEU A 1 101 ? -15.101 -18.491 22.056 1.00 75.00 101 LEU A C 1
ATOM 796 O O . LEU A 1 101 ? -15.429 -17.554 22.782 1.00 75.00 101 LEU A O 1
ATOM 800 N N . ILE A 1 102 ? -15.555 -18.620 20.808 1.00 71.56 102 ILE A N 1
ATOM 801 C CA . ILE A 1 102 ? -16.425 -17.634 20.153 1.00 71.56 102 ILE A CA 1
ATOM 802 C C . ILE A 1 102 ? -17.841 -17.675 20.740 1.00 71.56 102 ILE A C 1
ATOM 804 O O . ILE A 1 102 ? -18.415 -16.631 21.044 1.00 71.56 102 ILE A O 1
ATOM 808 N N . ASN A 1 103 ? -18.424 -18.862 20.938 1.00 70.75 103 ASN A N 1
ATOM 809 C CA . ASN A 1 103 ? -19.846 -18.970 21.275 1.00 70.75 103 ASN A CA 1
ATOM 810 C C . ASN A 1 103 ? -20.143 -18.963 22.778 1.00 70.75 103 ASN A C 1
ATOM 812 O O . ASN A 1 103 ? -21.223 -18.508 23.166 1.00 70.75 103 ASN A O 1
ATOM 816 N N . ARG A 1 104 ? -19.222 -19.435 23.636 1.00 64.69 104 ARG A N 1
ATOM 817 C CA . ARG A 1 104 ? -19.455 -19.497 25.095 1.00 64.69 104 ARG A CA 1
ATOM 818 C C . ARG A 1 104 ? -18.898 -18.319 25.882 1.00 64.69 104 ARG A C 1
ATOM 820 O O . ARG A 1 104 ? -19.357 -18.088 26.997 1.00 64.69 104 ARG A O 1
ATOM 827 N N . SER A 1 105 ? -17.920 -17.591 25.349 1.00 63.72 105 SER A N 1
ATOM 828 C CA . SER A 1 105 ? -17.331 -16.453 26.052 1.00 63.72 105 SER A CA 1
ATOM 829 C C . SER A 1 105 ? -17.966 -15.146 25.585 1.00 63.72 105 SER A C 1
ATOM 831 O O . SER A 1 105 ? -17.589 -14.590 24.556 1.00 63.72 105 SER A O 1
ATOM 833 N N . GLU A 1 106 ? -18.907 -14.619 26.371 1.00 61.78 106 GLU A N 1
ATOM 834 C CA . GLU A 1 106 ? -19.464 -13.268 26.171 1.00 61.78 106 GLU A CA 1
ATOM 835 C C . GLU A 1 106 ? -18.356 -12.198 26.127 1.00 61.78 106 GLU A C 1
ATOM 837 O O . GLU A 1 106 ? -18.412 -11.246 25.350 1.00 61.78 106 GLU A O 1
ATOM 842 N N . THR A 1 107 ? -17.281 -12.406 26.893 1.00 63.25 107 THR A N 1
ATOM 843 C CA . THR A 1 107 ? -16.096 -11.544 26.903 1.00 63.25 107 THR A CA 1
ATOM 844 C C . THR A 1 107 ? -15.352 -11.574 25.562 1.00 63.25 107 THR A C 1
ATOM 846 O O . THR A 1 107 ? -14.937 -10.529 25.069 1.00 63.25 107 THR A O 1
ATOM 849 N N . PHE A 1 108 ? -15.193 -12.749 24.941 1.00 62.38 108 PHE A N 1
ATOM 850 C CA . PHE A 1 108 ? -14.465 -12.894 23.671 1.00 62.38 108 PHE A CA 1
ATOM 851 C C . PHE A 1 108 ? -15.282 -12.378 22.480 1.00 62.38 108 PHE A C 1
ATOM 853 O O . PHE A 1 108 ? -14.717 -11.733 21.600 1.00 62.38 108 PHE A O 1
ATOM 860 N N . LYS A 1 109 ? -16.615 -12.542 22.501 1.00 61.72 109 LYS A N 1
ATOM 861 C CA . LYS A 1 109 ? -17.528 -11.913 21.526 1.00 61.72 109 LYS A CA 1
ATOM 862 C C . LYS A 1 109 ? -17.361 -10.394 21.478 1.00 61.72 109 LYS A C 1
ATOM 864 O O . LYS A 1 109 ? -17.261 -9.821 20.395 1.00 61.72 109 LYS A O 1
ATOM 869 N N . HIS A 1 110 ? -17.261 -9.746 22.642 1.00 60.81 110 HIS A N 1
ATOM 870 C CA . HIS A 1 110 ? -17.044 -8.299 22.727 1.00 60.81 110 HIS A CA 1
ATOM 871 C C . HIS A 1 110 ? -15.689 -7.866 22.137 1.00 60.81 110 HIS A C 1
ATOM 873 O O . HIS A 1 110 ? -15.603 -6.821 21.493 1.00 60.81 110 HIS A O 1
ATOM 879 N N . PHE A 1 111 ? -14.625 -8.652 22.344 1.00 60.72 111 PHE A N 1
ATOM 880 C CA . PHE A 1 111 ? -13.297 -8.347 21.797 1.00 60.72 111 PHE A CA 1
ATOM 881 C C . PHE A 1 111 ? -13.192 -8.580 20.290 1.00 60.72 111 PHE A C 1
ATOM 883 O O . PHE A 1 111 ? -12.468 -7.850 19.618 1.00 60.72 111 PHE A O 1
ATOM 890 N N . ILE A 1 112 ? -13.900 -9.581 19.769 1.00 62.09 112 ILE A N 1
ATOM 891 C CA . ILE A 1 112 ? -13.785 -10.000 18.373 1.00 62.09 112 ILE A CA 1
ATOM 892 C C . ILE A 1 112 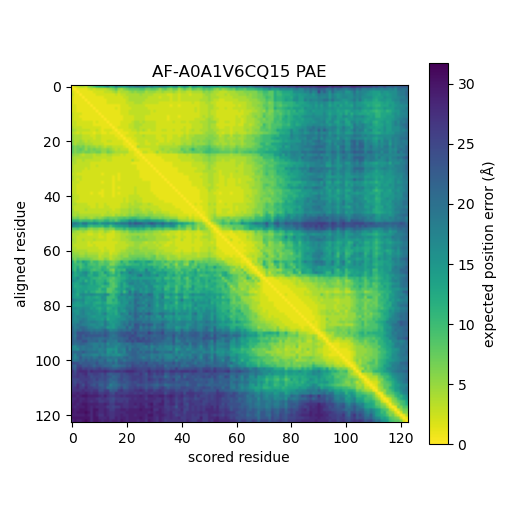? -14.700 -9.209 17.434 1.00 62.09 112 ILE A C 1
ATOM 894 O O . ILE A 1 112 ? -14.361 -9.117 16.262 1.00 62.09 112 ILE A O 1
ATOM 898 N N . ASN A 1 113 ? -15.806 -8.626 17.923 1.00 56.06 113 ASN A N 1
ATOM 899 C CA . ASN A 1 113 ? -16.728 -7.746 17.182 1.00 56.06 113 ASN A CA 1
ATOM 900 C C . ASN A 1 113 ? -16.745 -8.013 15.655 1.00 56.06 113 ASN A C 1
ATOM 902 O O . ASN A 1 113 ? -16.401 -7.146 14.845 1.00 56.06 113 ASN A O 1
ATOM 906 N N . LEU A 1 114 ? -17.073 -9.265 15.293 1.00 52.56 114 LEU A N 1
ATOM 907 C CA . LEU A 1 114 ? -17.059 -9.798 13.921 1.00 52.56 114 LEU A CA 1
ATOM 908 C C . LEU A 1 114 ? -17.939 -8.974 12.972 1.00 52.56 114 LEU A C 1
ATOM 910 O O . LEU A 1 114 ? -17.640 -8.886 11.784 1.00 52.56 114 LEU A O 1
ATOM 914 N N . ASP A 1 115 ? -18.945 -8.282 13.508 1.00 50.59 115 ASP A N 1
ATOM 915 C CA . ASP A 1 115 ? -19.852 -7.404 12.763 1.00 50.59 115 ASP A CA 1
ATOM 916 C C . ASP A 1 115 ? -19.133 -6.241 12.052 1.00 50.59 115 ASP A C 1
ATOM 918 O O . ASP A 1 115 ? -19.672 -5.659 11.113 1.00 50.59 115 ASP A O 1
ATOM 922 N N . LYS A 1 116 ? -17.901 -5.888 12.456 1.00 45.81 116 LYS A N 1
ATOM 923 C CA . LYS A 1 116 ? -17.089 -4.868 11.763 1.00 45.81 116 LYS A CA 1
ATOM 924 C C . LYS A 1 116 ? -16.212 -5.416 10.634 1.00 45.81 116 LYS A C 1
ATOM 926 O O . LYS A 1 116 ? -15.706 -4.617 9.846 1.00 45.81 116 LYS A O 1
ATOM 931 N N . LEU A 1 117 ? -16.028 -6.735 10.537 1.00 42.16 117 LEU A N 1
ATOM 932 C CA . LEU A 1 117 ? -15.324 -7.377 9.417 1.00 42.16 117 LEU A CA 1
ATOM 933 C C . LEU A 1 117 ? -16.241 -7.603 8.203 1.00 42.16 117 LEU A C 1
ATOM 935 O O . LEU A 1 117 ? -15.756 -7.629 7.072 1.00 42.16 117 LEU A O 1
ATOM 939 N N . GLU A 1 118 ? -17.559 -7.624 8.408 1.00 39.88 118 GLU A N 1
ATOM 940 C CA . GLU A 1 118 ? -18.603 -7.678 7.366 1.00 39.88 118 GLU A CA 1
ATOM 941 C C . GLU A 1 118 ? -18.724 -6.372 6.533 1.00 39.88 118 GLU A C 1
ATOM 943 O O . GLU A 1 118 ? -19.740 -6.116 5.893 1.00 39.88 118 GLU A O 1
ATOM 948 N N . LEU A 1 119 ? -17.693 -5.513 6.502 1.00 38.16 119 LEU A N 1
ATOM 949 C CA . LEU A 1 119 ? -17.675 -4.261 5.723 1.00 38.16 119 LEU A CA 1
ATOM 950 C C . LEU A 1 119 ? -16.583 -4.192 4.644 1.00 38.16 119 LEU A C 1
ATOM 952 O O . LEU A 1 119 ? -16.210 -3.103 4.204 1.00 38.16 119 LEU A O 1
ATOM 956 N N . LYS A 1 120 ? -16.098 -5.338 4.152 1.00 39.88 120 LYS A N 1
ATOM 957 C CA . LYS A 1 120 ? -15.374 -5.404 2.865 1.00 39.88 120 LYS A CA 1
ATOM 958 C C . LYS A 1 120 ? -15.782 -6.578 1.968 1.00 39.88 120 LYS A C 1
ATOM 960 O O . LYS A 1 120 ? -15.024 -6.951 1.074 1.00 39.88 120 LYS A O 1
ATOM 965 N N . GLN A 1 121 ? -16.991 -7.122 2.124 1.00 35.69 121 GLN A N 1
ATOM 966 C CA . GLN A 1 121 ? -17.605 -7.838 1.005 1.00 35.69 121 GLN A CA 1
ATOM 967 C C . GLN A 1 121 ? -18.101 -6.803 -0.010 1.00 35.69 121 GLN A C 1
ATOM 969 O O . GLN A 1 121 ? -19.109 -6.135 0.186 1.00 35.69 121 GLN A O 1
ATOM 974 N N . ALA A 1 122 ? -17.260 -6.627 -1.028 1.00 38.34 122 ALA A N 1
ATOM 975 C CA . ALA A 1 122 ? -17.489 -5.997 -2.321 1.00 38.34 122 ALA A CA 1
ATOM 976 C C . ALA A 1 122 ? -18.923 -5.502 -2.604 1.00 38.34 122 ALA A C 1
ATOM 978 O O . ALA A 1 122 ? -19.832 -6.295 -2.850 1.00 38.34 122 ALA A O 1
ATOM 979 N N . ALA A 1 123 ? -19.053 -4.179 -2.698 1.00 32.44 123 ALA A N 1
ATOM 980 C CA . ALA A 1 123 ? -19.970 -3.505 -3.612 1.00 32.44 123 ALA A CA 1
ATOM 981 C C . ALA A 1 123 ? -19.139 -2.620 -4.551 1.00 32.44 123 ALA A C 1
ATOM 983 O O . ALA A 1 123 ? -18.163 -2.007 -4.054 1.00 32.44 123 ALA A O 1
#